Protein AF-A0A2W6DXS2-F1 (afdb_monomer_lite)

Foldseek 3Di:
DDDDDDDDDPPDPPVVVVVLVVQFFKKKWAFPPQVVLCVQLVVVVWDWDQDPVRIIIITPDDQVVSVVSCVVVVTDIPDIGTDRPDCVVVVVPPPPDD

Sequence (98 aa):
MRVRLARGSITSMTEVRELTRQLRCEVFVRSPRRGGLTRVLTGMGATVLAEPSGGLSVTGMDACRIAAAAAARYIPIQE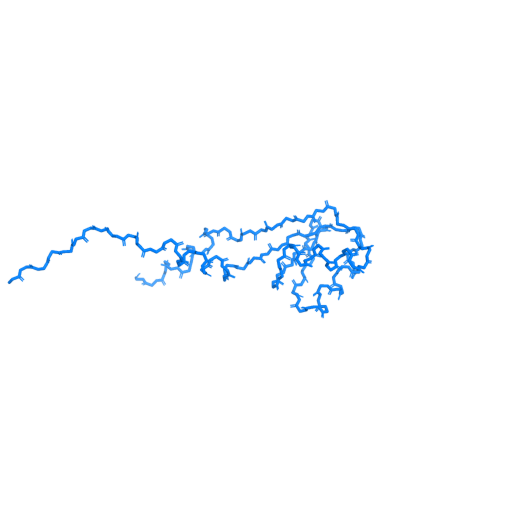LTPRIASLQDAYLETSQTQ

Radius of gyration: 19.59 Å; chains: 1; bounding box: 57×28×50 Å

pLDDT: mean 73.82, std 23.17, range [30.92, 96.75]

Secondary structure (DSSP, 8-state):
-PPP--------TTHHHHHHHHS-EEEEEE-TTHHHHHHHHHHTT-EEEE-TTS-EEEESS-HHHHHHHHHTTT---SEEEEEE--TTTTTTTSSS--

Structure (mmCIF, N/CA/C/O backbone):
data_AF-A0A2W6DXS2-F1
#
_entry.id   AF-A0A2W6DXS2-F1
#
loop_
_atom_site.group_PDB
_atom_site.id
_atom_site.type_symbol
_atom_site.label_atom_id
_atom_site.label_alt_id
_atom_site.label_comp_id
_atom_site.label_asym_id
_atom_site.label_entity_id
_atom_site.label_seq_id
_atom_site.pdbx_PDB_ins_code
_atom_site.Cartn_x
_atom_site.Cartn_y
_atom_site.Cartn_z
_atom_site.occupancy
_atom_site.B_iso_or_equiv
_atom_site.auth_seq_id
_atom_site.auth_comp_id
_atom_site.auth_asym_id
_atom_site.auth_atom_id
_atom_site.pdbx_PDB_model_num
ATOM 1 N N . MET A 1 1 ? -46.025 0.648 39.843 1.00 40.44 1 MET A N 1
ATOM 2 C CA . MET A 1 1 ? -45.108 -0.485 39.579 1.00 40.44 1 MET A CA 1
ATOM 3 C C . MET A 1 1 ? -43.776 0.096 39.112 1.00 40.44 1 MET A C 1
ATOM 5 O O . MET A 1 1 ? -43.792 0.897 38.191 1.00 40.44 1 MET A O 1
ATOM 9 N N . ARG A 1 2 ? -42.661 -0.169 39.809 1.00 30.92 2 ARG A N 1
ATOM 10 C CA . ARG A 1 2 ? -41.335 0.416 39.509 1.00 30.92 2 ARG A CA 1
ATOM 11 C C . ARG A 1 2 ? -40.604 -0.449 38.476 1.00 30.92 2 ARG A C 1
ATOM 13 O O . ARG A 1 2 ? -40.493 -1.650 38.701 1.00 30.92 2 ARG A O 1
ATOM 20 N N . VAL A 1 3 ? -40.073 0.141 37.402 1.00 36.66 3 VAL A N 1
ATOM 21 C CA . VAL A 1 3 ? -39.137 -0.537 36.486 1.00 36.66 3 VAL A CA 1
ATOM 22 C C . VAL A 1 3 ? -37.709 -0.227 36.930 1.00 36.66 3 VAL A C 1
ATOM 24 O O . VAL A 1 3 ? -37.331 0.928 37.109 1.00 36.66 3 VAL A O 1
ATOM 27 N N . ARG A 1 4 ? -36.941 -1.290 37.170 1.00 44.75 4 ARG A N 1
ATOM 28 C CA . ARG A 1 4 ? -35.536 -1.275 37.579 1.00 44.75 4 ARG A CA 1
ATOM 29 C C . ARG A 1 4 ? -34.681 -1.417 36.319 1.00 44.75 4 ARG A C 1
ATOM 31 O O . ARG A 1 4 ? -34.781 -2.439 35.649 1.00 44.75 4 ARG A O 1
ATOM 38 N N . LEU A 1 5 ? -33.841 -0.430 36.013 1.00 50.66 5 LEU A N 1
ATOM 39 C CA . LEU A 1 5 ? -32.818 -0.563 34.973 1.00 50.66 5 LEU A CA 1
ATOM 40 C C . LEU A 1 5 ? -31.665 -1.399 35.541 1.00 50.66 5 LEU A C 1
ATOM 42 O O . LEU A 1 5 ? -30.972 -0.980 36.470 1.00 50.66 5 LEU A O 1
ATOM 46 N N . ALA A 1 6 ? -31.527 -2.623 35.034 1.00 37.38 6 ALA A N 1
ATOM 47 C CA . ALA A 1 6 ? -30.422 -3.510 35.356 1.00 37.38 6 ALA A CA 1
ATOM 48 C C . ALA A 1 6 ? -29.137 -3.001 34.688 1.00 37.38 6 ALA A C 1
ATOM 50 O O . ALA A 1 6 ? -29.133 -2.612 33.521 1.00 37.38 6 ALA A O 1
ATOM 51 N N . ARG A 1 7 ? -28.046 -2.993 35.458 1.00 42.91 7 ARG A N 1
ATOM 52 C CA . ARG A 1 7 ? -26.707 -2.653 34.983 1.00 42.91 7 ARG A CA 1
ATOM 53 C C . ARG A 1 7 ? -26.196 -3.713 34.012 1.00 42.91 7 ARG A C 1
ATOM 55 O O . ARG A 1 7 ? -26.154 -4.880 34.374 1.00 42.91 7 ARG A O 1
ATOM 62 N N . GLY A 1 8 ? -25.683 -3.239 32.880 1.00 50.22 8 GLY A N 1
ATOM 63 C CA . GLY A 1 8 ? -24.567 -3.842 32.159 1.00 50.22 8 GLY A CA 1
ATOM 64 C C . GLY A 1 8 ? -24.865 -5.140 31.417 1.00 50.22 8 GLY A C 1
ATOM 65 O O . GLY A 1 8 ? -24.844 -6.218 31.995 1.00 50.22 8 GLY A O 1
ATOM 66 N N . SER A 1 9 ? -24.944 -5.041 30.096 1.00 44.78 9 SER A N 1
ATOM 67 C CA . SER A 1 9 ? -24.450 -6.104 29.225 1.00 44.78 9 SER A CA 1
ATOM 68 C C . SER A 1 9 ? -23.959 -5.475 27.927 1.00 44.78 9 SER A C 1
ATOM 70 O O . SER A 1 9 ? -24.721 -5.261 26.987 1.00 44.78 9 SER A O 1
ATOM 72 N N . ILE A 1 10 ? -22.666 -5.137 27.900 1.00 50.28 10 ILE A N 1
ATOM 73 C CA . ILE A 1 10 ? -21.933 -4.967 26.645 1.00 50.28 10 ILE A CA 1
ATOM 74 C C . ILE A 1 10 ? -21.907 -6.359 26.024 1.00 50.28 10 ILE A C 1
ATOM 76 O O . ILE A 1 10 ? -21.133 -7.225 26.429 1.00 50.28 10 ILE A O 1
ATOM 80 N N . THR A 1 11 ? -22.816 -6.609 25.096 1.00 46.00 11 THR A N 1
ATOM 81 C CA . THR A 1 11 ? -22.860 -7.861 24.347 1.00 46.00 11 THR A CA 1
ATOM 82 C C . THR A 1 11 ? -22.920 -7.521 22.877 1.00 46.00 11 THR A C 1
ATOM 84 O O . THR A 1 11 ? -23.964 -7.624 22.258 1.00 46.00 11 THR A O 1
ATOM 87 N N . SER A 1 12 ? -21.781 -7.106 22.328 1.00 41.53 12 SER A N 1
ATOM 88 C CA . SER A 1 12 ? -21.399 -7.505 20.976 1.00 41.53 12 SER A CA 1
ATOM 89 C C . SER A 1 12 ? -19.949 -7.110 20.717 1.00 41.53 12 SER A C 1
ATOM 91 O O . SER A 1 12 ? -19.632 -6.014 20.265 1.00 41.53 12 SER A O 1
ATOM 93 N N . MET A 1 13 ? -19.038 -8.047 20.967 1.00 50.16 13 MET A N 1
ATOM 94 C CA . MET A 1 13 ? -17.648 -7.959 20.503 1.00 50.16 13 MET A CA 1
ATOM 95 C C . MET A 1 13 ? -17.551 -7.978 18.957 1.00 50.16 13 MET A C 1
ATOM 97 O O . MET A 1 13 ? -16.465 -7.844 18.397 1.00 50.16 13 MET A O 1
ATOM 101 N N . THR A 1 14 ? -18.687 -8.131 18.265 1.00 42.59 14 THR A N 1
ATOM 102 C CA . THR A 1 14 ? -18.814 -8.186 16.806 1.00 42.59 14 THR A CA 1
ATOM 103 C C . THR A 1 14 ? -19.031 -6.799 16.192 1.00 42.59 14 THR A C 1
ATOM 105 O O . THR A 1 14 ? -18.497 -6.529 15.120 1.00 42.59 14 THR A O 1
ATOM 108 N N . GLU A 1 15 ? -19.713 -5.878 16.881 1.00 46.69 15 GLU A N 1
ATOM 109 C CA . GLU A 1 15 ? -19.984 -4.535 16.337 1.00 46.69 15 GLU A CA 1
ATOM 110 C C . GLU A 1 15 ? -18.728 -3.657 16.277 1.00 46.69 15 GLU A C 1
ATOM 112 O O . GLU A 1 15 ? -18.556 -2.894 15.330 1.00 46.69 15 GLU A O 1
ATOM 117 N N . VAL A 1 16 ? -17.779 -3.834 17.205 1.00 52.44 16 VAL A N 1
ATOM 118 C CA . VAL A 1 16 ? -16.506 -3.092 17.176 1.00 52.44 16 VAL A CA 1
ATOM 119 C C . VAL A 1 16 ? -15.696 -3.434 15.927 1.00 52.44 16 VAL A C 1
ATOM 121 O O . VAL A 1 16 ? -15.091 -2.534 15.353 1.00 52.44 16 VAL A O 1
ATOM 124 N N . ARG A 1 17 ? -15.710 -4.698 15.469 1.00 45.66 17 ARG A N 1
ATOM 125 C CA . ARG A 1 17 ? -14.985 -5.156 14.265 1.00 45.66 17 ARG A CA 1
ATOM 126 C C . ARG A 1 17 ? -15.550 -4.573 12.969 1.00 45.66 17 ARG A C 1
ATOM 128 O O . ARG A 1 17 ? -14.781 -4.268 12.061 1.00 45.66 17 ARG A O 1
ATOM 135 N N . GLU A 1 18 ? -16.869 -4.415 12.887 1.00 44.22 18 GLU A N 1
ATOM 136 C CA . GLU A 1 18 ? -17.537 -3.785 11.741 1.00 44.22 18 GLU A CA 1
ATOM 137 C C . GLU A 1 18 ? -17.290 -2.263 11.746 1.00 44.22 18 GLU A C 1
ATOM 139 O O . GLU A 1 18 ? -16.946 -1.683 10.717 1.00 44.22 18 GLU A O 1
ATOM 144 N N . LEU A 1 19 ? -17.332 -1.632 12.929 1.00 44.09 19 LEU A N 1
ATOM 145 C CA . LEU A 1 19 ? -17.047 -0.203 13.110 1.00 44.09 19 LEU A CA 1
ATOM 146 C C . LEU A 1 19 ? -15.566 0.142 12.847 1.00 44.09 19 LEU A C 1
ATOM 148 O O . LEU A 1 19 ? -15.262 1.185 12.268 1.00 44.09 19 LEU A O 1
ATOM 152 N N . THR A 1 20 ? -14.627 -0.761 13.171 1.00 48.28 20 THR A N 1
ATOM 153 C CA . THR A 1 20 ? -13.199 -0.595 12.808 1.00 48.28 20 THR A CA 1
ATOM 154 C C . THR A 1 20 ? -12.948 -0.653 11.311 1.00 48.28 20 THR A C 1
ATOM 156 O O . THR A 1 20 ? -11.920 -0.167 10.852 1.00 48.28 20 THR A O 1
ATOM 159 N N . ARG A 1 21 ? -13.875 -1.217 10.535 1.00 45.69 21 ARG A N 1
ATOM 160 C CA . ARG A 1 21 ? -13.762 -1.290 9.078 1.00 45.69 21 ARG A CA 1
ATOM 161 C C . ARG A 1 21 ? -14.102 0.037 8.395 1.00 45.69 21 ARG A C 1
ATOM 163 O O . ARG A 1 21 ? -13.656 0.264 7.274 1.00 45.69 21 ARG A O 1
ATOM 170 N N . GLN A 1 22 ? -14.889 0.884 9.064 1.00 44.91 22 GLN A N 1
ATOM 171 C CA . GLN A 1 22 ? -15.296 2.214 8.597 1.00 44.91 22 GLN A CA 1
ATOM 172 C C . GLN A 1 22 ? -14.433 3.347 9.158 1.00 44.91 22 GLN A C 1
ATOM 174 O O . GLN A 1 22 ? -14.399 4.430 8.572 1.00 44.91 22 GLN A O 1
ATOM 179 N N . LEU A 1 23 ? -13.705 3.104 10.253 1.00 51.59 23 LEU A N 1
ATOM 180 C CA . LEU A 1 23 ? -12.591 3.961 10.646 1.00 51.59 23 LEU A CA 1
ATOM 181 C C . LEU A 1 23 ? -11.646 4.043 9.447 1.00 51.59 23 LEU A C 1
ATOM 183 O O . LEU A 1 23 ? -11.248 3.021 8.893 1.00 51.59 23 LEU A O 1
ATOM 187 N N . ARG A 1 24 ? -11.370 5.264 8.987 1.00 59.09 24 ARG A N 1
ATOM 188 C CA . ARG A 1 24 ? -10.553 5.543 7.804 1.00 59.09 24 ARG A CA 1
ATOM 189 C C . ARG A 1 24 ? -9.174 4.908 8.000 1.00 59.09 24 ARG A C 1
ATOM 191 O O . ARG A 1 24 ? -8.296 5.507 8.607 1.00 59.09 24 ARG A O 1
ATOM 198 N N . CYS A 1 25 ? -9.014 3.673 7.530 1.00 70.44 25 CYS A N 1
ATOM 199 C CA . CYS A 1 25 ? -7.752 2.955 7.542 1.00 70.44 25 CYS A CA 1
ATOM 200 C C . CYS A 1 25 ? -6.833 3.654 6.548 1.00 70.44 25 CYS A C 1
ATOM 202 O O . CYS A 1 25 ? -6.914 3.443 5.336 1.00 70.44 25 CYS A O 1
ATOM 204 N N . GLU A 1 26 ? -6.019 4.550 7.077 1.00 86.94 26 GLU A N 1
ATOM 205 C CA . GLU A 1 26 ? -4.953 5.199 6.350 1.00 86.94 26 GLU A CA 1
ATOM 206 C C . GLU A 1 26 ? -3.721 4.300 6.415 1.00 86.94 26 GLU A C 1
ATOM 208 O O . GLU A 1 26 ? -3.420 3.694 7.439 1.00 86.94 26 GLU A O 1
ATOM 213 N N . VAL A 1 27 ? -2.989 4.179 5.320 1.00 91.44 27 VAL A N 1
ATOM 214 C CA . VAL A 1 27 ? -1.732 3.442 5.277 1.00 91.44 27 VAL A CA 1
ATOM 215 C C . VAL A 1 27 ? -0.649 4.395 4.828 1.00 91.44 27 VAL A C 1
ATOM 217 O O . VAL A 1 27 ? -0.689 4.925 3.719 1.00 91.44 27 VAL A O 1
ATOM 220 N N . PHE A 1 28 ? 0.345 4.587 5.682 1.00 93.62 28 PHE A N 1
ATOM 221 C CA . PHE A 1 28 ? 1.548 5.295 5.297 1.00 93.62 28 PHE A CA 1
ATOM 222 C C . PHE A 1 28 ? 2.470 4.363 4.534 1.00 93.62 28 PHE A C 1
ATOM 224 O O . PHE A 1 28 ? 2.757 3.252 4.983 1.00 93.62 28 PHE A O 1
ATOM 231 N N . VAL A 1 29 ? 2.961 4.818 3.389 1.00 95.06 29 VAL A N 1
ATOM 232 C CA . VAL A 1 29 ? 3.934 4.077 2.601 1.00 95.06 29 VAL A CA 1
ATOM 233 C C . VAL A 1 29 ? 5.078 4.986 2.176 1.00 95.06 29 VAL A C 1
ATOM 235 O O . VAL A 1 29 ? 4.879 6.093 1.673 1.00 95.06 29 VAL A O 1
ATOM 238 N N . ARG A 1 30 ? 6.307 4.505 2.340 1.00 95.50 30 ARG A N 1
ATOM 239 C CA . ARG A 1 30 ? 7.508 5.160 1.821 1.00 95.50 30 ARG A CA 1
ATOM 240 C C . ARG A 1 30 ? 8.129 4.270 0.757 1.00 95.50 30 ARG A C 1
ATOM 242 O O . ARG A 1 30 ? 8.308 3.071 0.949 1.00 95.50 30 ARG A O 1
ATOM 249 N N . SER A 1 31 ? 8.450 4.864 -0.384 1.00 93.94 31 SER A N 1
ATOM 250 C CA . SER A 1 31 ? 9.068 4.180 -1.518 1.00 93.94 31 SER A CA 1
ATOM 251 C C . SER A 1 31 ? 10.033 5.137 -2.211 1.00 93.94 31 SER A C 1
ATOM 253 O O . SER A 1 31 ? 9.693 6.310 -2.362 1.00 93.94 31 SER A O 1
ATOM 255 N N . PRO A 1 32 ? 11.188 4.677 -2.718 1.00 93.38 32 PRO A N 1
ATOM 256 C CA . PRO A 1 32 ? 12.051 5.513 -3.545 1.00 93.38 32 PRO A CA 1
ATOM 257 C C . PRO A 1 32 ? 11.405 5.825 -4.908 1.00 93.38 32 PRO A C 1
ATOM 259 O O . PRO A 1 32 ? 11.742 6.822 -5.538 1.00 93.38 32 PRO A O 1
ATOM 262 N N . ARG A 1 33 ? 10.426 5.023 -5.361 1.00 92.88 33 ARG A N 1
ATOM 263 C CA . ARG A 1 33 ? 9.705 5.205 -6.634 1.00 92.88 33 ARG A CA 1
ATOM 264 C C . ARG A 1 33 ? 8.291 5.759 -6.414 1.00 92.88 33 ARG A C 1
ATOM 266 O O . ARG A 1 33 ? 7.317 5.225 -6.945 1.00 92.88 33 ARG A O 1
ATOM 273 N N . ARG A 1 34 ? 8.188 6.864 -5.662 1.00 92.25 34 ARG A N 1
ATOM 274 C CA . ARG A 1 34 ? 6.916 7.495 -5.235 1.00 92.25 34 ARG A CA 1
ATOM 275 C C . ARG A 1 34 ? 5.925 7.712 -6.374 1.00 92.25 34 ARG A C 1
ATOM 277 O O . ARG A 1 34 ? 4.815 7.212 -6.298 1.00 92.25 34 ARG A O 1
ATOM 284 N N . GLY A 1 35 ? 6.334 8.378 -7.456 1.00 92.62 35 GLY A N 1
ATOM 285 C CA . GLY A 1 35 ? 5.426 8.684 -8.571 1.00 92.62 35 GLY A CA 1
ATOM 286 C C . GLY A 1 35 ? 4.871 7.438 -9.272 1.00 92.62 35 GLY A C 1
ATOM 287 O O . GLY A 1 35 ? 3.703 7.409 -9.658 1.00 92.62 35 GLY A O 1
ATOM 288 N N . GLY A 1 36 ? 5.687 6.382 -9.377 1.00 93.88 36 GLY A N 1
ATOM 289 C CA . GLY A 1 36 ? 5.245 5.088 -9.893 1.00 93.88 36 GLY A CA 1
ATOM 290 C C . GLY A 1 36 ? 4.203 4.452 -8.979 1.00 93.88 36 GLY A C 1
ATOM 291 O O . GLY A 1 36 ? 3.160 4.018 -9.456 1.00 93.88 36 GLY A O 1
ATOM 292 N N . LEU A 1 37 ? 4.452 4.461 -7.668 1.00 94.25 37 LEU A N 1
ATOM 293 C CA . LEU A 1 37 ? 3.526 3.913 -6.682 1.00 94.25 37 LEU A CA 1
ATOM 294 C C . LEU A 1 37 ? 2.207 4.695 -6.648 1.00 94.25 37 LEU A C 1
ATOM 296 O O . LEU A 1 37 ? 1.144 4.089 -6.715 1.00 94.25 37 LEU A O 1
ATOM 300 N N . THR A 1 38 ? 2.259 6.028 -6.643 1.00 95.38 38 THR A N 1
ATOM 301 C CA . THR A 1 38 ? 1.069 6.889 -6.674 1.00 95.38 38 THR A CA 1
ATOM 302 C C . THR A 1 38 ? 0.174 6.555 -7.861 1.00 95.38 38 THR A C 1
ATOM 304 O O . THR A 1 38 ? -0.999 6.269 -7.656 1.00 95.38 38 THR A O 1
ATOM 307 N N . ARG A 1 39 ? 0.717 6.509 -9.088 1.00 95.75 39 ARG A N 1
ATOM 308 C CA . ARG A 1 39 ? -0.065 6.207 -10.303 1.00 95.75 39 ARG A CA 1
ATOM 309 C C . ARG A 1 39 ? -0.740 4.837 -10.241 1.00 95.75 39 ARG A C 1
ATOM 311 O O . ARG A 1 39 ? -1.842 4.655 -10.747 1.00 95.75 39 ARG A O 1
ATOM 318 N N . VAL A 1 40 ? -0.054 3.864 -9.655 1.00 95.88 40 VAL A N 1
ATOM 319 C CA . VAL A 1 40 ? -0.552 2.497 -9.506 1.00 95.88 40 VAL A CA 1
ATOM 320 C C . VAL A 1 40 ? -1.717 2.440 -8.537 1.00 95.88 40 VAL A C 1
ATOM 322 O O . VAL A 1 40 ? -2.746 1.851 -8.854 1.00 95.88 40 VAL A O 1
ATOM 325 N N . LEU A 1 41 ? -1.551 3.057 -7.371 1.00 94.69 41 LEU A N 1
ATOM 326 C CA . LEU A 1 41 ? -2.550 3.046 -6.315 1.00 94.69 41 LEU A CA 1
ATOM 327 C C . LEU A 1 41 ? -3.793 3.852 -6.716 1.00 94.69 41 LEU A C 1
ATOM 329 O O . LEU A 1 41 ? -4.906 3.352 -6.564 1.00 94.69 41 LEU A O 1
ATOM 333 N N . THR A 1 42 ? -3.622 5.034 -7.317 1.00 94.75 42 THR A N 1
ATOM 334 C CA . THR A 1 42 ? -4.755 5.834 -7.814 1.00 94.75 42 THR A CA 1
ATOM 335 C C . THR A 1 42 ? -5.493 5.149 -8.959 1.00 94.75 42 THR A C 1
ATOM 337 O O . THR A 1 42 ? -6.719 5.179 -8.998 1.00 94.75 42 THR A O 1
ATOM 340 N N . GLY A 1 43 ? -4.780 4.441 -9.843 1.00 95.06 43 GLY A N 1
ATOM 341 C CA . GLY A 1 43 ? -5.393 3.627 -10.898 1.00 95.06 43 GLY A CA 1
ATOM 342 C C . GLY A 1 43 ? -6.249 2.463 -10.381 1.00 95.06 43 GLY A C 1
ATOM 343 O O . GLY A 1 43 ? -7.093 1.958 -11.113 1.00 95.06 43 GLY A O 1
ATOM 344 N N . MET A 1 44 ? -6.061 2.048 -9.126 1.00 92.44 44 MET A N 1
ATOM 345 C CA . MET A 1 44 ? -6.890 1.040 -8.453 1.00 92.44 44 MET A CA 1
ATOM 346 C C . MET A 1 44 ? -7.979 1.658 -7.560 1.00 92.44 44 MET A C 1
ATOM 348 O O . MET A 1 44 ? -8.634 0.934 -6.815 1.00 92.44 44 MET A O 1
ATOM 352 N N . GLY A 1 45 ? -8.162 2.982 -7.610 1.00 90.94 45 GLY A N 1
ATOM 353 C CA . GLY A 1 45 ? -9.184 3.698 -6.844 1.00 90.94 45 GLY A CA 1
ATOM 354 C C . GLY A 1 45 ? -8.769 4.111 -5.429 1.00 90.94 45 GLY A C 1
ATOM 355 O O . GLY A 1 45 ? -9.631 4.527 -4.660 1.00 90.94 45 GLY A O 1
ATOM 356 N N . ALA A 1 46 ? -7.484 4.018 -5.066 1.00 92.12 46 ALA A N 1
ATOM 357 C CA . ALA A 1 46 ? -7.009 4.558 -3.793 1.00 92.12 46 ALA A CA 1
ATOM 358 C C . ALA A 1 46 ? -6.807 6.077 -3.867 1.00 92.12 46 ALA A C 1
ATOM 360 O O . ALA A 1 46 ? -6.332 6.610 -4.874 1.00 92.12 46 ALA A O 1
ATOM 361 N N . THR A 1 47 ? -7.073 6.766 -2.762 1.00 92.38 47 THR A N 1
ATOM 362 C CA . THR A 1 47 ? -6.708 8.176 -2.602 1.00 92.38 47 T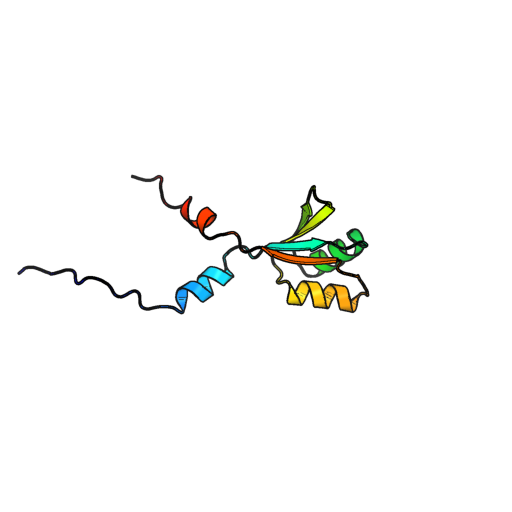HR A CA 1
ATOM 363 C C . THR A 1 47 ? -5.309 8.245 -2.009 1.00 92.38 47 THR A C 1
ATOM 365 O O . THR A 1 47 ? -5.061 7.695 -0.937 1.00 92.38 47 THR A O 1
ATOM 368 N N . VAL A 1 48 ? -4.392 8.910 -2.710 1.00 94.19 48 VAL A N 1
ATOM 369 C CA . VAL A 1 48 ? -2.982 9.017 -2.318 1.00 94.19 48 VAL A CA 1
ATOM 370 C C . VAL A 1 48 ? -2.627 10.481 -2.097 1.00 94.19 48 VAL A C 1
ATOM 372 O O . VAL A 1 48 ? -2.736 11.288 -3.019 1.00 94.19 48 VAL A O 1
ATOM 375 N N . LEU 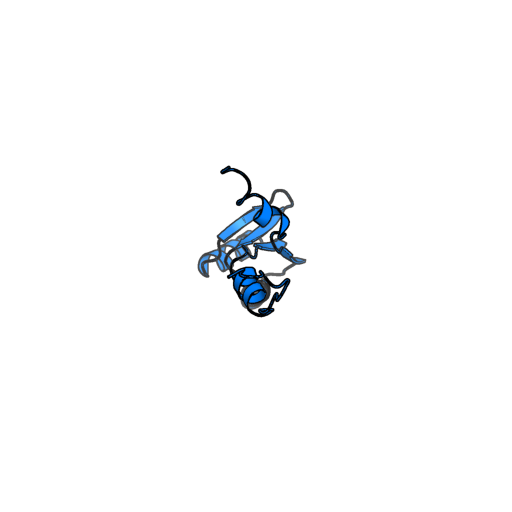A 1 49 ? -2.162 10.811 -0.898 1.00 92.69 49 LEU A N 1
ATOM 376 C CA . LEU A 1 49 ? -1.690 12.138 -0.517 1.00 92.69 49 LEU A CA 1
ATOM 377 C C . LEU A 1 49 ? -0.193 12.082 -0.222 1.00 92.69 49 LEU A C 1
ATOM 379 O O . LEU A 1 49 ? 0.290 11.149 0.413 1.00 92.69 49 LEU A O 1
ATOM 383 N N . ALA A 1 50 ? 0.564 13.069 -0.694 1.00 91.75 50 ALA A N 1
ATOM 384 C CA . ALA A 1 50 ? 1.973 13.185 -0.337 1.00 91.75 50 ALA A CA 1
ATOM 385 C C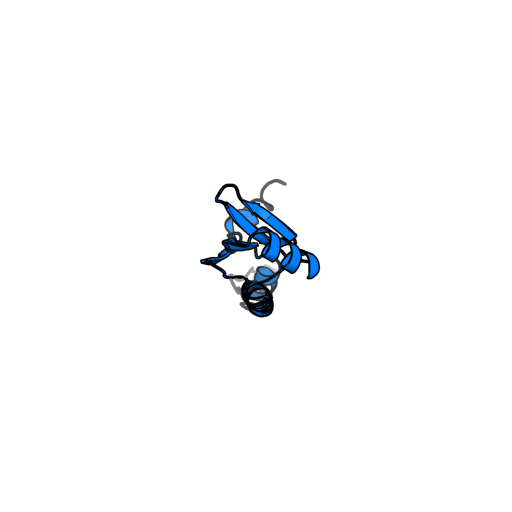 . ALA A 1 50 ? 2.106 13.795 1.062 1.00 91.75 50 ALA A C 1
ATOM 387 O O . ALA A 1 50 ? 1.493 14.824 1.343 1.00 91.75 50 ALA A O 1
ATOM 388 N N . GLU A 1 51 ? 2.930 13.192 1.919 1.00 88.81 51 GLU A N 1
ATOM 389 C CA . GLU A 1 51 ? 3.223 13.741 3.242 1.00 88.81 51 GLU A CA 1
ATOM 390 C C . GLU A 1 51 ? 4.513 14.575 3.251 1.00 88.81 51 GLU A C 1
ATOM 392 O O . GLU A 1 51 ? 5.464 14.246 2.529 1.00 88.81 51 GLU A O 1
ATOM 397 N N . PRO A 1 52 ? 4.611 15.599 4.125 1.00 75.69 52 PRO A N 1
ATOM 398 C CA . PRO A 1 52 ? 5.814 16.428 4.271 1.00 75.69 52 PRO A CA 1
ATOM 399 C C . PRO A 1 52 ? 7.078 15.621 4.602 1.00 75.69 52 PRO A C 1
ATOM 401 O O . PRO A 1 52 ? 8.183 15.995 4.221 1.00 75.69 52 PRO A O 1
A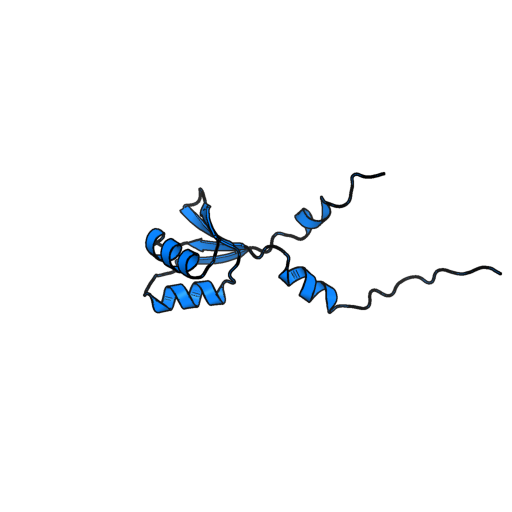TOM 404 N N . SER A 1 53 ? 6.913 14.473 5.265 1.00 76.00 53 SER A N 1
ATOM 405 C CA . SER A 1 53 ? 7.973 13.524 5.628 1.00 76.00 53 SER A CA 1
ATOM 406 C C . SER A 1 53 ? 8.518 12.718 4.436 1.00 76.00 53 SER A C 1
ATOM 408 O O . SER A 1 53 ? 9.359 11.834 4.611 1.00 76.00 53 SER A O 1
ATOM 410 N N . GLY A 1 54 ? 8.038 12.970 3.216 1.00 82.19 54 GLY A N 1
ATOM 411 C CA . GLY A 1 54 ? 8.479 12.286 2.004 1.00 82.19 54 GLY A CA 1
ATOM 412 C C . GLY A 1 54 ? 7.852 10.906 1.786 1.00 82.19 54 GLY A C 1
ATOM 413 O O . GLY A 1 54 ? 8.291 10.194 0.883 1.00 82.19 54 GLY A O 1
ATOM 414 N N . GLY A 1 55 ? 6.845 10.524 2.575 1.00 92.06 55 GLY A N 1
ATOM 415 C CA . GLY A 1 55 ? 6.010 9.347 2.322 1.00 92.06 55 GLY A CA 1
ATOM 416 C C . GLY A 1 55 ? 4.704 9.683 1.602 1.00 92.06 55 GLY A C 1
ATOM 417 O O . GLY A 1 55 ? 4.470 10.819 1.186 1.00 92.06 55 GLY A O 1
ATOM 418 N N . LEU A 1 56 ? 3.865 8.668 1.434 1.00 94.25 56 LEU A N 1
ATOM 419 C CA . LEU A 1 56 ? 2.521 8.772 0.887 1.00 94.25 56 LEU A CA 1
ATOM 420 C C . LEU A 1 56 ? 1.531 8.244 1.924 1.00 94.25 56 LEU A C 1
ATOM 422 O O . LEU A 1 56 ? 1.712 7.152 2.454 1.00 94.25 56 LEU A O 1
ATOM 426 N N . SER A 1 57 ? 0.482 9.008 2.170 1.00 93.38 57 SER A N 1
ATOM 427 C CA . SER A 1 57 ? -0.705 8.583 2.894 1.00 93.38 57 SER A CA 1
ATOM 428 C C . SER A 1 57 ? -1.699 7.997 1.892 1.00 93.38 57 SER A C 1
ATOM 430 O O . SER A 1 57 ? -2.048 8.643 0.901 1.00 93.38 57 SER A O 1
ATOM 432 N N . VAL A 1 58 ? -2.106 6.747 2.095 1.00 93.12 58 VAL A N 1
ATOM 433 C CA . VAL A 1 58 ? -3.007 6.014 1.201 1.00 93.12 58 VAL A CA 1
ATOM 434 C C . VAL A 1 58 ? -4.285 5.683 1.952 1.00 93.12 58 VAL A C 1
ATOM 436 O O . VAL A 1 58 ? -4.246 5.040 2.995 1.00 93.12 58 VAL A O 1
ATOM 439 N N . THR A 1 59 ? -5.430 6.083 1.411 1.00 90.56 59 THR A N 1
ATOM 440 C CA . THR A 1 59 ? -6.753 5.751 1.956 1.00 90.56 59 THR A CA 1
ATOM 441 C C . THR A 1 59 ? -7.586 4.997 0.922 1.00 90.56 59 THR A C 1
ATOM 443 O O . THR A 1 59 ? -7.346 5.080 -0.285 1.00 90.56 59 THR A O 1
ATOM 446 N N . GLY A 1 60 ? -8.553 4.210 1.401 1.00 86.44 60 GLY A N 1
ATOM 447 C CA . GLY A 1 60 ? -9.376 3.340 0.551 1.00 86.44 60 GLY A CA 1
ATOM 448 C C . GLY A 1 60 ? -8.691 2.029 0.149 1.00 86.44 60 GLY A C 1
ATOM 449 O O . GLY A 1 60 ? -9.233 1.278 -0.660 1.00 86.44 60 GLY A O 1
ATOM 450 N N . MET A 1 61 ? -7.515 1.730 0.711 1.00 89.00 61 MET A N 1
ATOM 451 C CA . MET A 1 61 ? -6.786 0.491 0.452 1.00 89.00 61 MET A CA 1
ATOM 452 C C . MET A 1 61 ? -5.999 0.045 1.683 1.00 89.00 61 MET A C 1
ATOM 454 O O . MET A 1 61 ? -5.346 0.854 2.334 1.00 89.00 61 MET A O 1
ATOM 458 N N . ASP A 1 62 ? -6.047 -1.251 1.985 1.00 87.69 62 ASP A N 1
ATOM 459 C CA . ASP A 1 62 ? -5.255 -1.847 3.058 1.00 87.69 62 ASP A CA 1
ATOM 460 C C . ASP A 1 62 ? -3.790 -2.086 2.646 1.00 87.69 62 ASP A C 1
ATOM 462 O O . ASP A 1 62 ? -3.432 -2.111 1.463 1.00 87.69 62 ASP A O 1
ATOM 466 N N . ALA A 1 63 ? -2.931 -2.301 3.644 1.00 91.38 63 ALA A N 1
ATOM 467 C CA . ALA A 1 63 ? -1.502 -2.500 3.437 1.00 91.38 63 ALA A CA 1
ATOM 468 C C . ALA A 1 63 ? -1.176 -3.737 2.583 1.00 91.38 63 ALA A C 1
ATOM 470 O O . ALA A 1 63 ? -0.271 -3.673 1.752 1.00 91.38 63 ALA A O 1
ATOM 471 N N . CYS A 1 64 ? -1.920 -4.839 2.717 1.00 91.69 64 CYS A N 1
ATOM 472 C CA . CYS A 1 64 ? -1.673 -6.050 1.929 1.00 91.69 64 CYS A CA 1
ATOM 473 C C . CYS A 1 64 ? -1.899 -5.791 0.436 1.00 91.69 64 CYS A C 1
ATOM 475 O O . CYS A 1 64 ? -1.080 -6.183 -0.398 1.00 91.69 64 CYS A O 1
ATOM 477 N N . ARG A 1 65 ? -2.976 -5.080 0.088 1.00 92.94 65 ARG A N 1
ATOM 478 C CA . ARG A 1 65 ? -3.254 -4.672 -1.294 1.00 92.94 65 ARG A CA 1
ATOM 479 C C . ARG A 1 65 ? -2.208 -3.708 -1.844 1.00 92.94 65 ARG A C 1
ATOM 481 O O . ARG A 1 65 ? -1.776 -3.880 -2.985 1.00 92.94 65 ARG A O 1
ATOM 488 N N . ILE A 1 66 ? -1.753 -2.750 -1.036 1.00 94.50 66 ILE A N 1
ATOM 489 C CA . ILE A 1 66 ? -0.671 -1.828 -1.417 1.00 94.50 66 ILE A CA 1
ATOM 490 C C . ILE A 1 66 ? 0.621 -2.607 -1.704 1.00 94.50 66 ILE A C 1
ATOM 492 O O . ILE A 1 66 ? 1.247 -2.395 -2.745 1.00 94.50 66 ILE A O 1
ATOM 496 N N . ALA A 1 67 ? 0.993 -3.547 -0.830 1.00 95.56 67 ALA A N 1
ATOM 497 C CA . ALA A 1 67 ? 2.179 -4.382 -0.996 1.00 95.56 67 ALA A CA 1
ATOM 498 C C . ALA A 1 67 ? 2.109 -5.236 -2.269 1.00 95.56 67 ALA A C 1
ATOM 500 O O . ALA A 1 67 ? 3.055 -5.249 -3.057 1.00 95.56 67 ALA A O 1
ATOM 501 N N . ALA A 1 68 ? 0.975 -5.898 -2.513 1.00 96.56 68 ALA A N 1
ATOM 502 C CA . ALA A 1 68 ? 0.772 -6.717 -3.704 1.00 96.56 68 ALA A CA 1
ATOM 503 C C . ALA A 1 68 ? 0.873 -5.890 -4.997 1.00 96.56 68 ALA A C 1
ATOM 505 O O . ALA A 1 68 ? 1.540 -6.295 -5.950 1.00 96.56 68 ALA A O 1
ATOM 506 N N . ALA A 1 69 ? 0.264 -4.702 -5.027 1.00 95.69 69 ALA A N 1
ATOM 507 C CA . ALA A 1 69 ? 0.306 -3.829 -6.195 1.00 95.69 69 ALA A CA 1
ATOM 508 C C . ALA A 1 69 ? 1.700 -3.256 -6.479 1.00 95.69 69 ALA A C 1
ATOM 510 O O . ALA A 1 69 ? 2.070 -3.087 -7.645 1.00 95.69 69 ALA A O 1
ATOM 511 N N . ALA A 1 70 ? 2.471 -2.971 -5.428 1.00 96.19 70 ALA A N 1
ATOM 512 C CA . ALA A 1 70 ? 3.861 -2.556 -5.551 1.00 96.19 70 ALA A CA 1
ATOM 513 C C . ALA A 1 70 ? 4.739 -3.706 -6.071 1.00 96.19 70 ALA A C 1
ATOM 515 O O . ALA A 1 70 ? 5.491 -3.518 -7.030 1.00 96.19 70 ALA A O 1
ATOM 516 N N . ALA A 1 71 ? 4.582 -4.909 -5.507 1.00 96.44 71 ALA A N 1
ATOM 517 C CA . ALA A 1 71 ? 5.310 -6.106 -5.919 1.00 96.44 71 ALA A CA 1
ATOM 518 C C . ALA A 1 71 ? 5.048 -6.463 -7.391 1.00 96.44 71 ALA A C 1
ATOM 520 O O . ALA A 1 71 ? 5.996 -6.672 -8.145 1.00 96.44 71 ALA A O 1
ATOM 521 N N . ALA A 1 72 ? 3.787 -6.419 -7.834 1.00 96.75 72 ALA A N 1
ATOM 522 C CA . ALA A 1 72 ? 3.391 -6.700 -9.218 1.00 96.75 72 ALA A CA 1
ATOM 523 C C . ALA A 1 72 ? 4.050 -5.775 -10.260 1.00 96.75 72 ALA A C 1
ATOM 525 O O . ALA A 1 72 ? 4.067 -6.086 -11.448 1.00 96.75 72 ALA A O 1
ATOM 526 N N . ARG A 1 73 ? 4.575 -4.621 -9.834 1.00 95.88 73 ARG A N 1
ATOM 527 C CA . ARG A 1 73 ? 5.231 -3.634 -10.703 1.00 95.88 73 ARG A CA 1
ATOM 528 C C . ARG A 1 73 ? 6.693 -3.391 -10.341 1.00 95.88 73 ARG A C 1
ATOM 530 O O . ARG A 1 73 ? 7.281 -2.417 -10.817 1.00 95.88 73 ARG A O 1
ATOM 537 N N . TYR A 1 74 ? 7.278 -4.260 -9.514 1.00 96.38 74 TYR A N 1
ATOM 538 C CA . TYR A 1 74 ? 8.666 -4.160 -9.058 1.00 96.38 74 TYR A CA 1
ATOM 539 C C . TYR A 1 74 ? 8.978 -2.780 -8.451 1.00 96.38 74 TYR A C 1
ATOM 541 O O . TYR A 1 74 ? 10.002 -2.146 -8.730 1.00 96.38 74 TYR A O 1
ATOM 549 N N . ILE A 1 75 ? 8.039 -2.272 -7.652 1.00 96.38 75 ILE A N 1
ATOM 550 C CA . ILE A 1 75 ? 8.176 -1.019 -6.917 1.00 96.38 75 ILE A CA 1
ATOM 551 C C . ILE A 1 75 ? 8.607 -1.370 -5.489 1.00 96.38 75 ILE A C 1
ATOM 553 O O . ILE A 1 75 ? 7.826 -1.976 -4.757 1.00 96.38 75 ILE A O 1
ATOM 557 N N . PRO A 1 76 ? 9.828 -1.003 -5.066 1.00 95.44 76 PRO A N 1
ATOM 558 C CA . PRO A 1 76 ? 10.284 -1.279 -3.711 1.00 95.44 76 PRO A CA 1
ATOM 559 C C . PRO A 1 76 ? 9.518 -0.423 -2.700 1.00 95.44 76 PRO A C 1
ATOM 561 O O . PRO A 1 76 ? 9.254 0.760 -2.936 1.00 95.44 76 PRO A O 1
ATOM 564 N N . ILE A 1 77 ? 9.210 -1.019 -1.556 1.00 95.88 77 ILE A N 1
ATOM 565 C CA . ILE A 1 77 ? 8.630 -0.361 -0.388 1.00 95.88 77 ILE A CA 1
ATOM 566 C C . ILE A 1 77 ? 9.711 -0.333 0.696 1.00 95.88 77 ILE A C 1
ATOM 568 O O . ILE A 1 77 ? 10.317 -1.358 0.989 1.00 95.88 77 ILE A O 1
ATOM 572 N N . GLN A 1 78 ? 9.967 0.846 1.259 1.00 95.62 78 GLN A N 1
ATOM 573 C CA . GLN A 1 78 ? 10.881 1.042 2.389 1.00 95.62 78 GLN A CA 1
ATOM 574 C C . GLN A 1 78 ? 10.141 0.983 3.724 1.00 95.62 78 GLN A C 1
ATOM 576 O O . GLN A 1 78 ? 10.695 0.526 4.714 1.00 95.62 78 GLN A O 1
ATOM 581 N N . GLU A 1 79 ? 8.896 1.452 3.743 1.00 95.31 79 GLU A N 1
ATOM 582 C CA . GLU A 1 79 ? 8.045 1.467 4.927 1.00 95.31 79 GLU A CA 1
ATOM 583 C C . GLU A 1 79 ? 6.592 1.291 4.496 1.00 95.31 79 GLU A C 1
ATOM 585 O O . GLU A 1 79 ? 6.185 1.863 3.482 1.00 95.31 79 GLU A O 1
ATOM 590 N 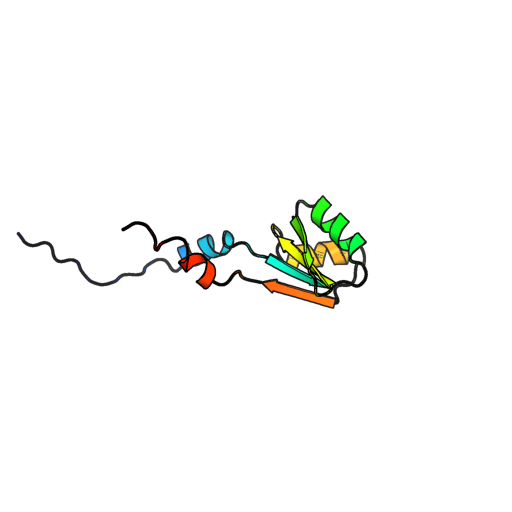N . LEU A 1 80 ? 5.827 0.507 5.252 1.00 94.56 80 LEU A N 1
ATOM 591 C CA . LEU A 1 80 ? 4.403 0.276 5.041 1.00 94.56 80 LEU A CA 1
ATOM 592 C C . LEU A 1 80 ? 3.730 0.102 6.400 1.00 94.56 80 LEU A C 1
ATOM 594 O O . LEU A 1 80 ? 3.793 -0.967 7.005 1.00 94.56 80 LEU A O 1
ATOM 598 N N . THR A 1 81 ? 3.094 1.168 6.865 1.00 91.56 81 THR A N 1
ATOM 599 C CA . THR A 1 81 ? 2.591 1.286 8.232 1.00 91.56 81 THR A CA 1
ATOM 600 C C . THR A 1 81 ? 1.096 1.596 8.185 1.00 91.56 81 THR A C 1
ATOM 602 O O . THR A 1 81 ? 0.721 2.725 7.855 1.00 91.56 81 THR A O 1
ATOM 605 N N . PRO A 1 82 ? 0.214 0.626 8.493 1.00 89.69 82 PRO A N 1
ATOM 606 C CA . PRO A 1 82 ? -1.195 0.911 8.725 1.00 89.69 82 PRO A CA 1
ATOM 607 C C . PRO A 1 82 ? -1.336 1.880 9.901 1.00 89.69 82 PRO A C 1
ATOM 609 O O . PRO A 1 82 ? -0.878 1.597 11.008 1.00 89.69 82 PRO A O 1
ATOM 612 N N . ARG A 1 83 ? -1.972 3.021 9.662 1.00 86.25 83 ARG A N 1
ATOM 613 C CA . ARG A 1 83 ? -2.339 4.005 10.672 1.00 86.25 83 ARG A CA 1
ATOM 614 C C . ARG A 1 83 ? -3.831 3.860 10.932 1.00 86.25 83 ARG A C 1
ATOM 616 O O . ARG A 1 83 ? -4.675 4.225 10.118 1.00 86.25 83 ARG A O 1
ATOM 623 N N . ILE A 1 84 ? -4.160 3.286 12.081 1.00 67.69 84 ILE A N 1
ATOM 624 C CA . ILE A 1 84 ? -5.527 3.345 12.586 1.00 67.69 84 ILE A CA 1
ATOM 625 C C . ILE A 1 84 ? -5.695 4.777 13.085 1.00 67.69 84 ILE A C 1
ATOM 627 O O . ILE A 1 84 ? -4.992 5.167 14.019 1.00 67.69 84 ILE A O 1
ATOM 631 N N . ALA A 1 85 ? -6.577 5.561 12.458 1.00 54.59 85 ALA A N 1
ATOM 632 C CA . ALA A 1 85 ? -7.039 6.806 13.061 1.00 54.59 85 ALA A CA 1
ATOM 633 C C . ALA A 1 85 ? -7.543 6.438 14.459 1.00 54.59 85 ALA A C 1
ATOM 635 O O . ALA A 1 85 ? -8.479 5.645 14.600 1.00 54.59 85 ALA A O 1
ATOM 636 N N . SER A 1 86 ? -6.805 6.862 15.485 1.00 45.94 86 SER A N 1
ATOM 637 C CA . SER A 1 86 ? -7.054 6.387 16.838 1.00 45.94 86 SER A CA 1
ATOM 638 C C . SER A 1 86 ? -8.486 6.746 17.229 1.00 45.94 86 SER A C 1
ATOM 640 O O . SER A 1 86 ? -9.000 7.793 16.841 1.00 45.94 86 SER A O 1
ATOM 642 N N . LEU A 1 87 ? -9.126 5.897 18.029 1.00 47.72 87 LEU A N 1
ATOM 643 C CA . LEU A 1 87 ? -10.498 6.094 18.505 1.00 47.72 87 LEU A CA 1
ATOM 644 C C . LEU A 1 87 ? -10.699 7.442 19.244 1.00 47.72 87 LEU A C 1
ATOM 646 O O . LEU A 1 87 ? -11.832 7.839 19.481 1.00 47.72 87 LEU A O 1
ATOM 650 N N . GLN A 1 88 ? -9.616 8.157 19.579 1.00 45.56 88 GLN A N 1
ATOM 651 C CA . GLN A 1 88 ? -9.646 9.492 20.180 1.00 45.56 88 GLN A CA 1
ATOM 652 C C . GLN A 1 88 ? -10.145 10.591 19.225 1.00 45.56 88 GLN A C 1
ATOM 654 O O . GLN A 1 88 ? -10.741 11.549 19.705 1.00 45.56 88 GLN A O 1
ATOM 659 N N . ASP A 1 89 ? -10.013 10.431 17.902 1.00 45.38 89 ASP A N 1
ATOM 660 C CA . ASP A 1 89 ? -10.665 11.328 16.929 1.00 45.38 89 ASP A CA 1
ATOM 661 C C . ASP A 1 89 ? -12.166 11.023 16.775 1.00 45.38 89 ASP A C 1
ATOM 663 O O . ASP A 1 89 ? -12.956 11.911 16.471 1.00 45.38 89 ASP A O 1
ATOM 667 N N . ALA A 1 90 ? -12.596 9.788 17.062 1.00 46.50 90 ALA A N 1
ATOM 668 C CA . ALA A 1 90 ? -14.010 9.404 17.038 1.00 46.50 90 ALA A CA 1
ATOM 669 C C . ALA A 1 90 ? -14.793 9.860 18.289 1.00 46.50 90 ALA A C 1
ATOM 671 O O . ALA A 1 90 ? -16.020 9.804 18.294 1.00 46.50 90 ALA A O 1
ATOM 672 N N . TYR A 1 91 ? -14.110 10.334 19.341 1.00 42.22 91 TYR A N 1
ATOM 673 C CA . TYR A 1 91 ? -14.750 10.908 20.535 1.00 42.22 91 TYR A CA 1
ATOM 674 C C . TYR A 1 91 ? -15.070 12.407 20.409 1.00 42.22 91 TYR A C 1
ATOM 676 O O . TYR A 1 91 ? -15.830 12.929 21.226 1.00 42.22 91 TYR A O 1
ATOM 684 N N . LEU A 1 92 ? -14.540 13.110 19.400 1.00 49.25 92 LEU A N 1
ATOM 685 C CA . LEU A 1 92 ? -14.780 14.549 19.233 1.00 49.25 92 LEU A CA 1
ATOM 686 C C . LEU A 1 92 ? -16.048 14.894 18.430 1.00 49.25 92 LEU A C 1
ATOM 688 O O . LEU A 1 92 ? -16.415 16.064 18.386 1.00 49.25 92 LEU A O 1
ATOM 692 N N . GLU A 1 93 ? -16.773 13.916 17.874 1.00 48.72 93 GLU A N 1
ATOM 693 C CA . GLU A 1 93 ? -18.033 14.168 17.146 1.00 48.72 93 GLU A CA 1
ATOM 694 C C . GLU A 1 93 ? -19.325 13.987 17.970 1.00 48.72 93 GLU A C 1
ATOM 696 O O . GLU A 1 93 ? -20.416 14.127 17.422 1.00 48.72 93 GLU A O 1
ATOM 701 N N . THR A 1 94 ? -19.268 13.742 19.287 1.00 44.75 94 THR A N 1
ATOM 702 C CA . THR A 1 94 ? -20.501 13.589 20.101 1.00 44.75 94 THR A CA 1
ATOM 703 C C . THR A 1 94 ? -20.540 14.382 21.406 1.00 44.75 94 THR A C 1
ATOM 705 O O . THR A 1 94 ? -21.178 13.950 22.361 1.00 44.75 94 THR A O 1
ATOM 708 N N . SER A 1 95 ? -19.901 15.551 21.490 1.00 47.50 95 SER A N 1
ATOM 709 C CA . SER A 1 95 ? -20.045 16.422 22.673 1.00 47.50 95 SER A CA 1
ATOM 710 C C . SER A 1 95 ? -20.189 17.898 22.313 1.00 47.50 95 SER A C 1
ATOM 712 O O . SER A 1 95 ? -19.375 18.709 22.735 1.00 47.50 95 SER A O 1
ATOM 714 N N . GLN A 1 96 ? -21.216 18.254 21.533 1.00 45.97 96 GLN A N 1
ATOM 715 C CA . GLN A 1 96 ? -21.724 19.633 21.468 1.00 45.97 96 GLN A CA 1
ATOM 716 C C . GLN A 1 96 ? -23.149 19.689 20.892 1.00 45.97 96 GLN A C 1
ATOM 718 O O . GLN A 1 96 ? -23.416 20.293 19.862 1.00 45.97 96 GLN A O 1
ATOM 723 N N . THR A 1 97 ? -24.098 19.041 21.566 1.00 40.81 97 THR A N 1
ATOM 724 C CA . THR A 1 97 ? -25.490 19.520 21.614 1.00 40.81 97 THR A CA 1
ATOM 725 C C . THR A 1 97 ? -26.111 19.032 22.919 1.00 40.81 97 THR A C 1
ATOM 727 O O . THR A 1 97 ? -26.790 18.008 22.960 1.00 40.81 97 THR A O 1
ATOM 730 N N . GLN A 1 98 ? -25.840 19.761 23.999 1.00 36.12 98 GLN A N 1
ATOM 731 C CA . GLN A 1 98 ? -26.818 19.986 25.056 1.00 36.12 98 GLN A CA 1
ATOM 732 C C . GLN A 1 98 ? -26.602 21.376 25.642 1.00 36.12 98 GLN A C 1
ATOM 734 O O . GLN A 1 98 ? -25.420 21.753 25.803 1.00 36.12 98 GLN A O 1
#